Protein AF-A0A0N4YCS3-F1 (afdb_monomer_lite)

Organism: Nippostrongylus brasiliensis (NCBI:txid27835)

Structure (mmCIF, N/CA/C/O backbone):
data_AF-A0A0N4YCS3-F1
#
_entry.id   AF-A0A0N4YCS3-F1
#
loop_
_atom_site.group_PDB
_atom_site.id
_atom_site.type_symbol
_atom_site.label_atom_id
_atom_site.label_alt_id
_atom_site.label_comp_id
_atom_site.label_asym_id
_atom_site.label_entity_id
_atom_site.label_seq_id
_atom_site.pdbx_PDB_ins_code
_atom_site.Cartn_x
_atom_site.Cartn_y
_atom_site.Cartn_z
_atom_site.occupancy
_atom_site.B_iso_or_equiv
_atom_site.auth_seq_id
_atom_site.auth_comp_id
_atom_site.auth_asym_id
_atom_site.auth_atom_id
_atom_site.pdbx_PDB_model_num
ATOM 1 N N . MET A 1 1 ? -6.363 -9.078 -50.510 1.00 31.67 1 MET A N 1
ATOM 2 C CA . MET A 1 1 ? -4.934 -8.910 -50.186 1.00 31.67 1 MET A CA 1
ATOM 3 C C . MET A 1 1 ? -4.833 -8.926 -48.679 1.00 31.67 1 MET A C 1
ATOM 5 O O . MET A 1 1 ? -5.408 -8.053 -48.049 1.00 31.67 1 MET A O 1
ATOM 9 N N . ALA A 1 2 ? -4.266 -9.994 -48.127 1.00 27.34 2 ALA A N 1
ATOM 10 C CA . ALA A 1 2 ? -4.075 -10.151 -46.695 1.00 27.34 2 ALA A CA 1
ATOM 11 C C . ALA A 1 2 ? -2.829 -9.356 -46.292 1.00 27.34 2 ALA A C 1
ATOM 13 O O . ALA A 1 2 ? -1.739 -9.647 -46.781 1.00 27.34 2 ALA A O 1
ATOM 14 N N . GLU A 1 3 ? -2.998 -8.336 -45.455 1.00 30.23 3 GLU A N 1
ATOM 15 C CA . GLU A 1 3 ? -1.883 -7.697 -44.761 1.00 30.23 3 GLU A CA 1
ATOM 16 C C . GLU A 1 3 ? -1.387 -8.679 -43.701 1.00 30.23 3 GLU A C 1
ATOM 18 O O . GLU A 1 3 ? -2.067 -8.965 -42.716 1.00 30.23 3 GLU A O 1
ATOM 23 N N . SER A 1 4 ? -0.214 -9.259 -43.946 1.00 29.08 4 SER A N 1
ATOM 24 C CA . SER A 1 4 ? 0.509 -10.030 -42.947 1.00 29.08 4 SER A CA 1
ATOM 25 C C . SER A 1 4 ? 0.958 -9.069 -41.849 1.00 29.08 4 SER A C 1
ATOM 27 O O . SER A 1 4 ? 1.981 -8.394 -41.983 1.00 29.08 4 SER A O 1
ATOM 29 N N . ILE A 1 5 ? 0.187 -8.988 -40.769 1.00 30.52 5 ILE A N 1
ATOM 30 C CA . ILE A 1 5 ? 0.658 -8.417 -39.512 1.00 30.52 5 ILE A CA 1
ATOM 31 C C . ILE A 1 5 ? 1.732 -9.387 -39.025 1.00 30.52 5 ILE A C 1
ATOM 33 O O . ILE A 1 5 ? 1.426 -10.466 -38.523 1.00 30.52 5 ILE A O 1
ATOM 37 N N . ALA A 1 6 ? 2.996 -9.052 -39.273 1.00 29.12 6 ALA A N 1
ATOM 38 C CA . ALA A 1 6 ? 4.098 -9.723 -38.615 1.00 29.12 6 ALA A CA 1
ATOM 39 C C . ALA A 1 6 ? 3.891 -9.506 -37.113 1.00 29.12 6 ALA A C 1
ATOM 41 O O . ALA A 1 6 ? 4.021 -8.385 -36.620 1.00 29.12 6 ALA A O 1
ATOM 42 N N . GLU A 1 7 ? 3.511 -10.562 -36.398 1.00 31.08 7 GLU A N 1
ATOM 43 C CA . GLU A 1 7 ? 3.620 -10.600 -34.948 1.00 31.08 7 GLU A CA 1
ATOM 44 C C . GLU A 1 7 ? 5.103 -10.424 -34.622 1.00 31.08 7 GLU A C 1
ATOM 46 O O . GLU A 1 7 ? 5.901 -11.359 -34.686 1.00 31.08 7 GLU A O 1
ATOM 51 N N . VAL A 1 8 ? 5.505 -9.185 -34.339 1.00 34.31 8 VAL A N 1
ATOM 52 C CA . VAL A 1 8 ? 6.816 -8.908 -33.769 1.00 34.31 8 VAL A CA 1
ATOM 53 C C . VAL A 1 8 ? 6.758 -9.443 -32.345 1.00 34.31 8 VAL A C 1
ATOM 55 O O . VAL A 1 8 ? 6.286 -8.776 -31.426 1.00 34.31 8 VAL A O 1
ATOM 58 N N . ILE A 1 9 ? 7.192 -10.689 -32.173 1.00 36.06 9 ILE A N 1
ATOM 59 C CA . ILE A 1 9 ? 7.418 -11.279 -30.859 1.00 36.06 9 ILE A CA 1
ATOM 60 C C . ILE A 1 9 ? 8.618 -10.541 -30.260 1.00 36.06 9 ILE A C 1
ATOM 62 O O . ILE A 1 9 ? 9.774 -10.866 -30.523 1.00 36.06 9 ILE A O 1
ATOM 66 N N . VAL A 1 10 ? 8.340 -9.495 -29.482 1.00 42.16 10 VAL A N 1
ATOM 67 C CA . VAL A 1 10 ? 9.360 -8.787 -28.709 1.00 42.16 10 VAL A CA 1
ATOM 68 C C . VAL A 1 10 ? 9.708 -9.659 -27.508 1.00 42.16 10 VAL A C 1
ATOM 70 O O . VAL A 1 10 ? 8.983 -9.700 -26.514 1.00 42.16 10 VAL A O 1
ATOM 73 N N . VAL A 1 11 ? 10.812 -10.398 -27.615 1.00 44.59 11 VAL A N 1
ATOM 74 C CA . VAL A 1 11 ? 11.356 -11.173 -26.498 1.00 44.59 11 VAL A CA 1
ATOM 75 C C . VAL A 1 11 ? 12.200 -10.241 -25.637 1.00 44.59 11 VAL A C 1
ATOM 77 O O . VAL A 1 11 ? 13.281 -9.810 -26.035 1.00 44.59 11 VAL A O 1
ATOM 80 N N . TYR A 1 12 ? 11.697 -9.928 -24.448 1.00 51.91 12 TYR A N 1
ATOM 81 C CA . TYR A 1 12 ? 12.456 -9.224 -23.423 1.00 51.91 12 TYR A CA 1
ATOM 82 C C . TYR A 1 12 ? 13.373 -10.217 -22.704 1.00 51.91 12 TYR A C 1
ATOM 84 O O . TYR A 1 12 ? 12.899 -11.216 -22.161 1.00 51.91 12 TYR A O 1
ATOM 92 N N . GLY A 1 13 ? 14.681 -9.959 -22.711 1.00 51.53 13 GLY A N 1
ATOM 93 C CA . GLY A 1 13 ? 15.688 -10.826 -22.095 1.00 51.53 13 GLY A CA 1
ATOM 94 C C . GLY A 1 13 ? 16.475 -10.123 -20.990 1.00 51.53 13 GLY A C 1
ATOM 95 O O . GLY A 1 13 ? 16.689 -8.911 -21.038 1.00 51.53 13 GLY A O 1
ATOM 96 N N . LEU A 1 14 ? 16.938 -10.898 -20.004 1.00 53.84 14 LEU A N 1
ATOM 97 C CA . LEU A 1 14 ? 18.039 -10.483 -19.130 1.00 53.84 14 LEU A CA 1
ATOM 98 C C . LEU A 1 14 ? 19.311 -10.338 -19.974 1.00 53.84 14 LEU A C 1
ATOM 100 O O . LEU A 1 14 ? 19.445 -11.018 -20.991 1.00 53.84 14 LEU A O 1
ATOM 104 N N . LYS A 1 15 ? 20.239 -9.469 -19.557 1.00 56.91 15 LYS A N 1
ATOM 105 C CA . LYS A 1 15 ? 21.525 -9.268 -20.240 1.00 56.91 15 LYS A CA 1
ATOM 106 C C . LYS A 1 15 ? 22.179 -10.624 -20.545 1.00 56.91 15 LYS A C 1
ATOM 108 O O . LYS A 1 15 ? 22.571 -11.342 -19.628 1.00 56.91 15 LYS A O 1
ATOM 113 N N . VAL A 1 16 ? 22.296 -10.951 -21.830 1.00 60.44 16 VAL A N 1
ATOM 114 C CA . VAL A 1 16 ? 23.014 -12.137 -22.305 1.00 60.44 16 VAL A CA 1
ATOM 115 C C . VAL A 1 16 ? 24.421 -11.696 -22.683 1.00 60.44 16 VAL A C 1
ATOM 117 O O . VAL A 1 16 ? 24.602 -10.910 -23.618 1.00 60.44 16 VAL A O 1
ATOM 120 N N . ASP A 1 17 ? 25.423 -12.166 -21.944 1.00 63.19 17 ASP A N 1
ATOM 121 C CA . ASP A 1 17 ? 26.818 -11.877 -22.271 1.00 63.19 17 ASP A CA 1
ATOM 122 C C . ASP A 1 17 ? 27.158 -12.441 -23.663 1.00 63.19 17 ASP A C 1
ATOM 124 O O . ASP A 1 17 ? 26.893 -13.603 -23.967 1.00 63.19 17 ASP A O 1
ATOM 128 N N . GLY A 1 18 ? 27.714 -11.587 -24.529 1.00 72.88 18 GLY A N 1
ATOM 129 C CA . GLY A 1 18 ? 28.030 -11.917 -25.924 1.00 72.88 18 GLY A CA 1
ATOM 130 C C . GLY A 1 18 ? 26.940 -11.583 -26.954 1.00 72.88 18 GLY A C 1
ATOM 131 O O . GLY A 1 18 ? 27.187 -11.749 -28.146 1.00 72.88 18 GLY A O 1
ATOM 132 N N . ALA A 1 19 ? 25.774 -11.076 -26.539 1.00 78.06 19 ALA A N 1
ATOM 133 C CA . ALA A 1 19 ? 24.713 -10.627 -27.445 1.00 78.06 19 ALA A CA 1
ATOM 134 C C . ALA A 1 19 ? 24.694 -9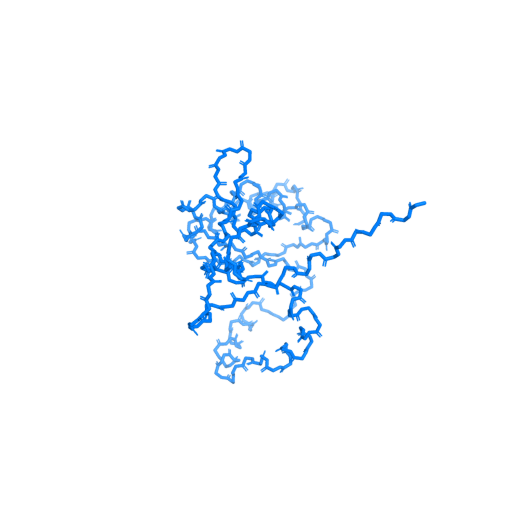.097 -27.627 1.00 78.06 19 ALA A C 1
ATOM 136 O O . ALA A 1 19 ? 24.986 -8.350 -26.693 1.00 78.06 19 ALA A O 1
ATOM 137 N N . ASN A 1 20 ? 24.298 -8.618 -28.815 1.00 84.56 20 ASN A N 1
ATOM 138 C CA . ASN A 1 20 ? 24.066 -7.189 -29.052 1.00 84.56 20 ASN A CA 1
ATOM 139 C C . ASN A 1 20 ? 22.654 -6.798 -28.589 1.00 84.56 20 ASN A C 1
ATOM 141 O O . ASN A 1 20 ? 21.665 -7.271 -29.154 1.00 84.56 20 ASN A O 1
ATOM 145 N N . TRP A 1 21 ? 22.550 -5.924 -27.592 1.00 84.50 21 TRP A N 1
ATOM 146 C CA . TRP A 1 21 ? 21.281 -5.489 -27.010 1.00 84.50 21 TRP A CA 1
ATOM 147 C C . TRP A 1 21 ? 21.208 -3.964 -26.892 1.00 84.50 21 TRP A C 1
ATOM 149 O O . TRP A 1 21 ? 22.227 -3.276 -26.889 1.00 84.50 21 TRP A O 1
ATOM 159 N N . THR A 1 22 ? 19.990 -3.430 -26.799 1.00 86.94 22 THR A N 1
ATOM 160 C CA . THR A 1 22 ? 19.745 -2.010 -26.506 1.00 86.94 22 THR A CA 1
ATOM 161 C C . THR A 1 22 ? 18.734 -1.856 -25.379 1.00 86.94 22 THR A C 1
ATOM 163 O O . THR A 1 22 ? 17.853 -2.700 -25.218 1.00 86.94 22 THR A O 1
ATOM 166 N N . LEU A 1 23 ? 18.873 -0.795 -24.588 1.00 84.69 23 LEU A N 1
ATOM 167 C CA . LEU A 1 23 ? 17.991 -0.513 -23.462 1.00 84.69 23 LEU A CA 1
ATOM 168 C C . LEU A 1 23 ? 16.672 0.102 -23.950 1.00 84.69 23 LEU A C 1
ATOM 170 O O . LEU A 1 23 ? 16.673 1.093 -24.684 1.00 84.69 23 LEU A O 1
ATOM 174 N N . VAL A 1 24 ? 15.552 -0.437 -23.479 1.00 84.00 24 VAL A N 1
ATOM 175 C CA . VAL A 1 24 ? 14.228 0.177 -23.588 1.00 84.00 24 VAL A CA 1
ATOM 176 C C . VAL A 1 24 ? 13.946 0.905 -22.273 1.00 84.00 24 VAL A C 1
ATOM 178 O O . VAL A 1 24 ? 13.770 0.244 -21.244 1.00 84.00 24 VAL A O 1
ATOM 181 N N . PRO A 1 25 ? 13.921 2.250 -22.269 1.00 83.44 25 PRO A N 1
ATOM 182 C CA . PRO A 1 25 ? 13.663 3.016 -21.063 1.00 83.44 25 PRO A CA 1
ATOM 183 C C . PRO A 1 25 ? 12.181 2.953 -20.674 1.00 83.44 25 PRO A C 1
ATOM 185 O O . PRO A 1 25 ? 11.301 2.615 -21.474 1.00 83.44 25 PRO A O 1
ATOM 188 N N . LEU A 1 26 ? 11.901 3.341 -19.431 1.00 81.44 26 LEU A N 1
ATOM 189 C CA . LEU A 1 26 ? 10.539 3.589 -18.966 1.00 81.44 26 LEU A CA 1
ATOM 190 C C . LEU A 1 26 ? 9.893 4.723 -19.778 1.00 81.44 26 LEU A C 1
ATOM 192 O O . LEU A 1 26 ? 10.505 5.769 -20.007 1.00 81.44 26 LEU A O 1
ATOM 196 N N . ALA A 1 27 ? 8.637 4.526 -20.174 1.00 83.25 27 ALA A N 1
ATOM 197 C CA . ALA A 1 27 ? 7.841 5.515 -20.884 1.00 83.25 27 ALA A CA 1
ATOM 198 C C . ALA A 1 27 ? 7.666 6.785 -20.050 1.00 83.25 27 ALA A C 1
ATOM 200 O O . ALA A 1 27 ? 7.580 6.732 -18.820 1.00 83.25 27 ALA A O 1
ATOM 201 N N . MET A 1 28 ? 7.539 7.921 -20.734 1.00 85.38 28 MET A N 1
ATOM 202 C CA . MET A 1 28 ? 7.209 9.199 -20.111 1.00 85.38 28 MET A CA 1
ATOM 203 C C . MET A 1 28 ? 5.691 9.375 -19.996 1.00 85.38 28 MET A C 1
ATOM 205 O O . MET A 1 28 ? 4.942 9.090 -20.930 1.00 85.38 28 MET A O 1
ATOM 209 N N . ASN A 1 29 ? 5.223 9.885 -18.859 1.00 81.56 29 ASN A N 1
ATOM 210 C CA . ASN A 1 29 ? 3.848 10.346 -18.703 1.00 81.56 29 ASN A CA 1
ATOM 211 C C . ASN A 1 29 ? 3.636 11.699 -19.419 1.00 81.56 29 ASN A C 1
ATOM 213 O O . ASN A 1 29 ? 4.574 12.320 -19.922 1.00 81.56 29 ASN A O 1
ATOM 217 N N . LYS A 1 30 ? 2.395 12.206 -19.420 1.00 84.00 30 LYS A N 1
ATOM 218 C CA . LYS A 1 30 ? 2.039 13.504 -20.035 1.00 84.00 30 LYS A CA 1
ATOM 219 C C . LYS A 1 30 ? 2.787 14.713 -19.446 1.00 84.00 30 LYS A C 1
ATOM 221 O O . LYS A 1 30 ? 2.747 15.787 -20.031 1.00 84.00 30 LYS A O 1
ATOM 226 N N . LEU A 1 31 ? 3.438 14.546 -18.295 1.00 83.56 31 LEU A N 1
ATOM 227 C CA . LEU A 1 31 ? 4.215 15.568 -17.595 1.00 83.56 31 LEU A CA 1
ATOM 228 C C . LEU A 1 31 ? 5.728 15.427 -17.849 1.00 83.56 31 LEU A C 1
ATOM 230 O O . LEU A 1 31 ? 6.515 16.114 -17.203 1.00 83.56 31 LEU A O 1
ATOM 234 N N . GLY A 1 32 ? 6.145 14.529 -18.750 1.00 85.00 32 GLY A N 1
ATOM 235 C CA . GLY A 1 32 ? 7.555 14.293 -19.073 1.00 85.00 32 GLY A CA 1
ATOM 236 C C . GLY A 1 32 ? 8.325 13.516 -18.001 1.00 85.00 32 GLY A C 1
ATOM 237 O O . GLY A 1 32 ? 9.546 13.617 -17.937 1.00 85.00 32 GLY A O 1
ATOM 238 N N . GLN A 1 33 ? 7.635 12.772 -17.133 1.00 81.06 33 GLN A N 1
ATOM 239 C CA . GLN A 1 33 ? 8.251 11.990 -16.055 1.00 81.06 33 GLN A CA 1
ATOM 240 C C . GLN A 1 33 ? 8.218 10.500 -16.381 1.00 81.06 33 GLN A C 1
ATOM 242 O O . GLN A 1 33 ? 7.214 10.011 -16.902 1.00 81.06 33 GLN A O 1
ATOM 247 N N . ARG A 1 34 ? 9.271 9.763 -16.009 1.00 77.88 34 ARG A N 1
ATOM 248 C CA . ARG A 1 34 ? 9.316 8.304 -16.174 1.00 77.88 34 ARG A CA 1
ATOM 249 C C . ARG A 1 34 ? 8.204 7.635 -15.360 1.00 77.88 34 ARG A C 1
ATOM 251 O O . ARG A 1 34 ? 8.046 7.894 -14.166 1.00 77.88 34 ARG A O 1
ATOM 258 N N . THR A 1 35 ? 7.440 6.770 -16.014 1.00 74.06 35 THR A N 1
ATOM 259 C CA . THR A 1 35 ? 6.446 5.901 -15.370 1.00 74.06 35 THR A CA 1
ATOM 260 C C . THR A 1 35 ? 7.148 4.737 -14.667 1.00 74.06 35 THR A C 1
ATOM 262 O O . THR A 1 35 ? 8.275 4.416 -15.014 1.00 74.06 35 THR A O 1
ATOM 265 N N . CYS A 1 36 ? 6.513 4.092 -13.690 1.00 66.19 36 CYS A N 1
ATOM 266 C CA . CYS A 1 36 ? 7.128 3.006 -12.903 1.00 66.19 36 CYS A 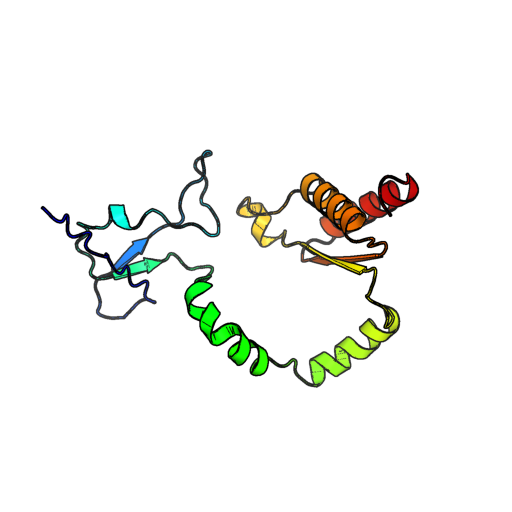CA 1
ATOM 267 C C . CYS A 1 36 ? 6.909 1.606 -13.486 1.00 66.19 36 CYS A C 1
ATOM 269 O O . CYS A 1 36 ? 7.396 0.628 -12.928 1.00 66.19 36 CYS A O 1
ATOM 271 N N . TRP A 1 37 ? 6.107 1.487 -14.544 1.00 66.44 37 TRP A N 1
ATOM 272 C CA . TRP A 1 37 ? 5.584 0.190 -14.989 1.00 66.44 37 TRP A CA 1
ATOM 273 C C . TRP A 1 37 ? 5.238 0.137 -16.481 1.00 66.44 37 TRP A C 1
ATOM 275 O O . TRP A 1 37 ? 4.755 -0.890 -16.954 1.00 66.44 37 TRP A O 1
ATOM 285 N N . MET A 1 38 ? 5.450 1.220 -17.237 1.00 73.19 38 MET A N 1
ATOM 286 C CA . MET A 1 38 ? 5.287 1.217 -18.691 1.00 73.19 38 MET A CA 1
ATOM 287 C C . MET A 1 38 ? 6.630 1.525 -19.332 1.00 73.19 38 MET A C 1
ATOM 289 O O . MET A 1 38 ? 7.325 2.450 -18.923 1.00 73.19 38 MET A O 1
ATOM 293 N N . TYR A 1 39 ? 6.985 0.748 -20.343 1.00 78.19 39 TYR A N 1
ATOM 294 C CA . TYR A 1 39 ? 8.179 0.959 -21.150 1.00 78.19 39 TYR A CA 1
ATOM 295 C C . TYR A 1 39 ? 7.803 1.715 -22.415 1.00 78.19 39 TYR A C 1
ATOM 297 O O . TYR A 1 39 ? 6.632 1.736 -22.805 1.00 78.19 39 TYR A O 1
ATOM 305 N N . GLU A 1 40 ? 8.780 2.372 -23.036 1.00 84.06 40 GLU A N 1
ATOM 306 C CA . GLU A 1 40 ? 8.562 2.934 -24.363 1.00 84.06 40 GLU A CA 1
ATOM 307 C C . GLU A 1 40 ? 8.081 1.866 -25.353 1.00 84.06 40 GLU A C 1
ATOM 309 O O . GLU A 1 40 ? 8.434 0.691 -25.247 1.00 84.06 40 GLU A O 1
ATOM 314 N N . ASP A 1 41 ? 7.261 2.297 -26.317 1.00 81.81 41 ASP A N 1
ATOM 315 C CA . ASP A 1 41 ? 6.721 1.418 -27.350 1.00 81.81 41 ASP A CA 1
ATOM 316 C C . ASP A 1 41 ? 7.871 0.737 -28.121 1.00 81.81 41 ASP A C 1
ATOM 318 O O . ASP A 1 41 ? 8.670 1.433 -28.767 1.00 81.81 41 ASP A O 1
ATOM 322 N N . PRO A 1 42 ? 7.973 -0.606 -28.076 1.00 76.12 42 PRO A N 1
ATOM 323 C CA . PRO A 1 42 ? 9.054 -1.335 -28.723 1.00 76.12 42 PRO A CA 1
ATOM 324 C C . PRO A 1 42 ? 9.038 -1.196 -30.251 1.00 76.12 42 PRO A C 1
ATOM 326 O O . PRO A 1 42 ? 10.073 -1.415 -30.877 1.00 76.12 42 PRO A O 1
ATOM 329 N N . ILE A 1 43 ? 7.924 -0.770 -30.866 1.00 80.06 43 ILE A N 1
ATOM 330 C CA . ILE A 1 43 ? 7.843 -0.508 -32.314 1.00 80.06 43 ILE A CA 1
ATOM 331 C C . ILE A 1 43 ? 8.892 0.523 -32.752 1.00 80.06 43 ILE A C 1
ATOM 333 O O . ILE A 1 43 ? 9.432 0.421 -33.854 1.00 80.06 43 ILE A O 1
ATOM 337 N N . LYS A 1 44 ? 9.272 1.465 -31.877 1.00 84.25 44 LYS A N 1
ATOM 338 C CA . LYS A 1 44 ? 10.345 2.437 -32.157 1.00 84.25 44 LYS A CA 1
ATOM 339 C C . LYS A 1 44 ? 11.695 1.786 -32.471 1.00 84.25 44 LYS A C 1
ATOM 341 O O . LYS A 1 44 ? 12.552 2.421 -33.079 1.00 84.25 44 LYS A O 1
ATOM 346 N N . TYR A 1 45 ? 11.883 0.532 -32.068 1.00 82.88 45 TYR A N 1
ATOM 347 C CA . TYR A 1 45 ? 13.128 -0.210 -32.218 1.00 82.88 45 TYR A CA 1
ATOM 348 C C . TYR A 1 45 ? 13.095 -1.223 -33.368 1.00 82.88 45 TYR A C 1
ATOM 350 O O . TYR A 1 45 ? 14.055 -1.968 -33.537 1.00 82.88 45 TYR A O 1
ATOM 358 N N . ILE A 1 46 ? 12.046 -1.240 -34.200 1.00 83.31 46 ILE A N 1
ATOM 359 C CA . ILE A 1 46 ? 11.892 -2.221 -35.291 1.00 83.31 46 ILE A CA 1
ATOM 360 C C . ILE A 1 46 ? 13.034 -2.189 -36.325 1.00 83.31 46 ILE A C 1
ATOM 362 O O . ILE A 1 46 ? 13.320 -3.189 -36.976 1.00 83.31 46 ILE A O 1
ATOM 366 N N . HIS A 1 47 ? 13.718 -1.050 -36.458 1.00 86.94 47 HIS A N 1
ATOM 367 C CA . HIS A 1 47 ? 14.885 -0.877 -37.330 1.00 86.94 47 HIS A CA 1
ATOM 368 C C . HIS A 1 47 ? 16.196 -0.705 -36.547 1.00 86.94 47 HIS A C 1
ATOM 370 O O . HIS A 1 47 ? 17.210 -0.296 -37.111 1.00 86.94 47 HIS A O 1
ATOM 376 N N . HIS A 1 48 ? 16.187 -0.980 -35.240 1.00 85.69 48 HIS A N 1
ATOM 377 C CA . HIS A 1 48 ? 17.374 -0.862 -34.405 1.00 85.69 48 HIS A CA 1
ATOM 378 C C . HIS A 1 48 ? 18.328 -2.040 -34.679 1.00 85.69 48 HIS A C 1
ATOM 380 O O . HIS A 1 48 ? 17.882 -3.183 -34.730 1.00 85.69 48 HIS A O 1
ATOM 386 N N . PRO A 1 49 ? 19.652 -1.821 -34.786 1.00 87.94 49 PRO A N 1
ATOM 387 C CA . PRO A 1 49 ? 20.625 -2.883 -35.083 1.00 87.94 49 PRO A CA 1
ATOM 388 C C . PRO A 1 49 ? 20.854 -3.886 -33.936 1.00 87.94 49 PRO A C 1
ATOM 390 O O . PRO A 1 49 ? 21.722 -4.754 -34.037 1.00 87.94 49 PRO A O 1
ATOM 393 N N . ALA A 1 50 ? 20.133 -3.748 -32.822 1.00 85.19 50 ALA A N 1
ATOM 394 C CA . ALA A 1 50 ? 20.293 -4.620 -31.666 1.00 85.19 50 ALA A CA 1
ATOM 395 C C . ALA A 1 50 ? 19.458 -5.880 -31.873 1.00 85.19 50 ALA A C 1
ATOM 397 O O . ALA A 1 50 ? 18.337 -5.810 -32.365 1.00 85.19 50 ALA A O 1
ATOM 398 N N . GLN A 1 51 ? 19.999 -7.025 -31.473 1.00 80.25 51 GLN A N 1
ATOM 399 C CA . GLN A 1 51 ? 19.297 -8.302 -31.575 1.00 80.25 51 GLN A CA 1
ATOM 400 C C . GLN A 1 51 ? 18.245 -8.454 -30.474 1.00 80.25 51 GLN A C 1
ATOM 402 O O . GLN A 1 51 ? 17.251 -9.146 -30.671 1.00 80.25 51 GLN A O 1
ATOM 407 N N . TYR A 1 52 ? 18.458 -7.798 -29.330 1.00 76.81 52 TYR A N 1
ATOM 408 C CA . TYR A 1 52 ? 17.583 -7.895 -28.167 1.00 76.81 52 TYR A CA 1
ATOM 409 C C . TYR A 1 52 ? 17.251 -6.519 -27.593 1.00 76.81 52 TYR A C 1
ATOM 411 O O . TYR A 1 52 ? 18.090 -5.614 -27.556 1.00 76.81 52 TYR A O 1
ATOM 419 N N . LEU A 1 53 ? 16.021 -6.393 -27.101 1.00 79.69 53 LEU A N 1
ATOM 420 C CA . LEU A 1 53 ? 15.577 -5.264 -26.299 1.00 79.69 53 LEU A CA 1
ATOM 421 C C . LEU A 1 53 ? 15.712 -5.634 -24.821 1.00 79.69 53 LEU A C 1
ATOM 423 O O . LEU A 1 53 ? 15.012 -6.516 -24.321 1.00 79.69 53 LEU A O 1
ATOM 427 N N . GLN A 1 54 ? 16.626 -4.966 -24.127 1.00 77.06 54 GLN A N 1
ATOM 428 C CA . GLN A 1 54 ? 16.786 -5.095 -22.688 1.00 77.06 54 GLN A CA 1
ATOM 429 C C . GLN A 1 54 ? 15.881 -4.081 -21.997 1.00 77.06 54 GLN A C 1
ATOM 431 O O . GLN A 1 54 ? 15.936 -2.889 -22.280 1.00 77.06 54 GLN A O 1
ATOM 436 N N . MET A 1 55 ? 15.060 -4.542 -21.064 1.00 74.00 55 MET A N 1
ATOM 437 C CA . MET A 1 55 ? 14.270 -3.643 -20.231 1.00 74.00 55 MET A CA 1
ATOM 438 C C . MET A 1 55 ? 15.174 -3.008 -19.168 1.00 74.00 55 MET A C 1
ATOM 440 O O . MET A 1 55 ? 16.016 -3.691 -18.582 1.00 74.00 55 MET A O 1
ATOM 444 N N . ASP A 1 56 ? 14.985 -1.715 -18.908 1.00 70.12 56 ASP A N 1
ATOM 445 C CA . ASP A 1 56 ? 15.586 -1.015 -17.766 1.00 70.12 56 ASP A CA 1
ATOM 446 C C . ASP A 1 56 ? 14.932 -1.490 -16.456 1.00 70.12 56 ASP A C 1
ATOM 448 O O . ASP A 1 56 ? 14.028 -0.855 -15.911 1.00 70.12 56 ASP A O 1
ATOM 452 N N . THR A 1 57 ? 15.288 -2.704 -16.022 1.00 56.91 57 THR A N 1
ATOM 453 C CA . THR A 1 57 ? 14.646 -3.392 -14.897 1.00 56.91 57 THR A CA 1
ATOM 454 C C . THR A 1 57 ? 15.425 -3.198 -13.608 1.00 56.91 57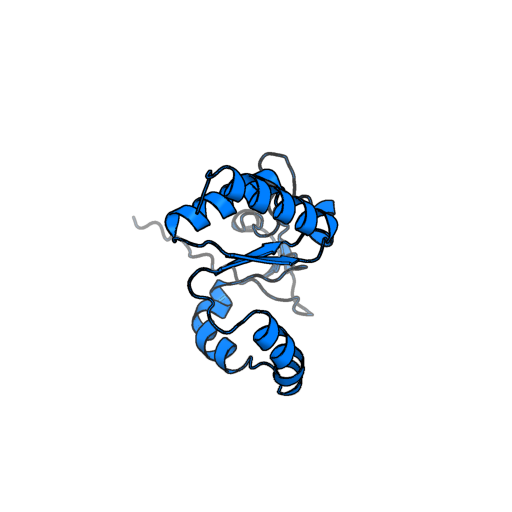 THR A C 1
ATOM 456 O O . THR A 1 57 ? 16.074 -4.127 -13.129 1.00 56.91 57 THR A O 1
ATOM 459 N N . ASP A 1 58 ? 15.259 -2.041 -12.979 1.00 51.62 58 ASP A N 1
ATOM 460 C CA . ASP A 1 58 ? 15.424 -1.965 -11.521 1.00 51.62 58 ASP A CA 1
ATOM 461 C C . ASP A 1 58 ? 14.248 -2.664 -10.805 1.00 51.62 58 ASP A C 1
ATOM 463 O O . ASP A 1 58 ? 14.347 -3.066 -9.648 1.00 51.62 58 ASP A O 1
ATOM 467 N N . CYS A 1 59 ? 13.121 -2.858 -11.506 1.00 49.97 59 CYS A N 1
ATOM 468 C CA . CYS A 1 59 ? 11.924 -3.547 -11.026 1.00 49.97 59 CYS A CA 1
ATOM 469 C C . CYS A 1 59 ? 11.343 -4.441 -12.138 1.00 49.97 59 CYS A C 1
ATOM 471 O O . CYS A 1 59 ? 10.573 -3.992 -12.987 1.00 49.97 59 CYS A O 1
ATOM 473 N N . GLY A 1 60 ? 11.711 -5.724 -12.162 1.00 51.47 60 GLY A N 1
ATOM 474 C CA . GLY A 1 60 ? 11.108 -6.697 -13.076 1.00 51.47 60 GLY A CA 1
ATOM 475 C C . GLY A 1 60 ? 9.653 -6.989 -12.693 1.00 51.47 60 GLY A C 1
ATOM 476 O O . GLY A 1 60 ? 9.398 -7.599 -11.660 1.00 51.47 60 GLY A O 1
ATOM 477 N N . GLN A 1 61 ? 8.694 -6.575 -13.524 1.00 52.97 61 GLN A N 1
ATOM 478 C CA . GLN A 1 61 ? 7.264 -6.867 -13.339 1.00 52.97 61 GLN A CA 1
ATOM 479 C C . GLN A 1 61 ? 6.637 -7.422 -14.624 1.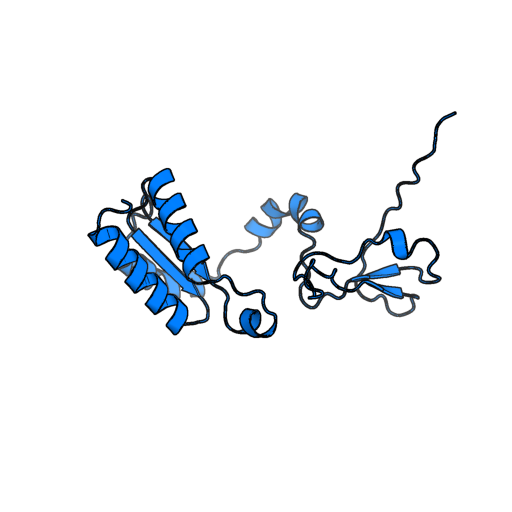00 52.97 61 GLN A C 1
ATOM 481 O O . GLN A 1 61 ? 5.621 -6.924 -15.107 1.00 52.97 61 GLN A O 1
ATOM 486 N N . ASN A 1 62 ? 7.219 -8.474 -15.207 1.00 59.12 62 ASN A N 1
ATOM 487 C CA . ASN A 1 62 ? 6.540 -9.196 -16.284 1.00 59.12 62 ASN A CA 1
ATOM 488 C C . ASN A 1 62 ? 5.501 -10.156 -15.690 1.00 59.12 62 ASN A C 1
ATOM 490 O O . ASN A 1 62 ? 5.707 -11.364 -15.615 1.00 59.12 62 ASN A O 1
ATOM 494 N N . ARG A 1 63 ? 4.379 -9.595 -15.224 1.00 55.41 63 ARG A N 1
ATOM 495 C CA . ARG A 1 63 ? 3.291 -10.360 -14.602 1.00 55.41 63 ARG A CA 1
ATOM 496 C C . ARG A 1 63 ? 2.814 -11.506 -15.501 1.00 55.41 63 ARG A C 1
ATOM 498 O O . ARG A 1 63 ? 2.569 -12.586 -14.983 1.00 55.41 63 ARG A O 1
ATOM 505 N N . ARG A 1 64 ? 2.749 -11.299 -16.823 1.00 60.50 64 ARG A N 1
ATOM 506 C CA . ARG A 1 64 ? 2.295 -12.316 -17.789 1.00 60.50 64 ARG A CA 1
ATOM 507 C C . ARG A 1 64 ? 3.187 -13.552 -17.823 1.00 60.50 64 ARG A C 1
ATOM 509 O O . ARG A 1 64 ? 2.678 -14.649 -17.986 1.00 60.50 64 ARG A O 1
ATOM 516 N N . PHE A 1 65 ? 4.494 -13.381 -17.625 1.00 60.25 65 PHE A N 1
ATOM 517 C CA . PHE A 1 65 ? 5.426 -14.507 -17.549 1.00 60.25 65 PHE A CA 1
ATOM 518 C C . PHE A 1 65 ? 5.139 -15.407 -16.344 1.00 60.25 65 PHE A C 1
ATOM 520 O O . PHE A 1 65 ? 5.294 -16.619 -16.420 1.00 60.25 65 PHE A O 1
ATOM 527 N N . PHE A 1 66 ? 4.699 -14.814 -15.234 1.00 61.16 66 PHE A N 1
ATOM 528 C CA . PHE A 1 66 ? 4.382 -15.559 -14.023 1.00 61.16 66 PHE A CA 1
ATOM 529 C C . PHE A 1 66 ? 2.921 -15.984 -13.951 1.00 61.16 66 PHE A C 1
ATOM 531 O O . PHE A 1 66 ? 2.639 -16.894 -13.192 1.00 61.16 66 PHE A O 1
ATOM 538 N N . GLU A 1 67 ? 2.004 -15.367 -14.704 1.00 68.81 67 GLU A N 1
ATOM 539 C CA . GLU A 1 67 ? 0.553 -15.580 -14.587 1.00 68.81 67 GLU A CA 1
ATOM 540 C C . GLU A 1 67 ? 0.138 -17.045 -14.686 1.00 68.81 67 GLU A C 1
ATOM 542 O O . GLU A 1 67 ? -0.657 -17.494 -13.862 1.00 68.81 67 GLU A O 1
ATOM 547 N N . GLU A 1 68 ? 0.714 -17.782 -15.634 1.00 71.25 68 GLU A N 1
ATOM 548 C CA . GLU A 1 68 ? 0.459 -19.214 -15.815 1.00 71.25 68 GLU A CA 1
ATOM 549 C C . GLU A 1 68 ? 0.997 -20.058 -14.652 1.00 71.25 68 GLU A C 1
ATOM 551 O O . GLU A 1 68 ? 0.374 -21.040 -14.274 1.00 71.25 68 GLU A O 1
ATOM 556 N N . TYR A 1 69 ? 2.098 -19.627 -14.032 1.00 72.56 69 TYR A N 1
ATOM 557 C CA . TYR A 1 69 ? 2.776 -20.331 -12.940 1.00 72.56 69 TYR A CA 1
ATOM 558 C C . TYR A 1 69 ? 2.436 -19.773 -11.550 1.00 72.56 69 TYR A C 1
ATOM 560 O O . TYR A 1 69 ? 2.997 -20.216 -10.546 1.00 72.56 69 TYR A O 1
ATOM 568 N N . LEU A 1 70 ? 1.579 -18.748 -11.448 1.00 73.75 70 LEU A N 1
ATOM 569 C CA . LEU A 1 70 ? 1.257 -18.094 -10.177 1.00 73.75 70 LEU A CA 1
ATOM 570 C C . LEU A 1 70 ? 0.696 -19.084 -9.142 1.00 73.75 70 LEU A C 1
ATOM 572 O O . LEU A 1 70 ? 1.065 -18.942 -7.973 1.00 73.75 70 LEU A O 1
ATOM 576 N N . PRO A 1 71 ? -0.175 -20.054 -9.493 1.00 76.50 71 PRO A N 1
ATOM 577 C CA . PRO A 1 71 ? -0.649 -21.056 -8.541 1.00 76.50 71 PRO A CA 1
ATOM 578 C C . PRO A 1 71 ? 0.485 -21.911 -7.960 1.00 76.50 71 PRO A C 1
ATOM 580 O O . PRO A 1 71 ? 0.580 -22.051 -6.742 1.00 76.50 71 PRO A O 1
ATOM 583 N N . GLU A 1 72 ? 1.372 -22.425 -8.806 1.00 78.81 72 GLU A N 1
ATOM 584 C CA . GLU A 1 72 ? 2.493 -23.289 -8.439 1.00 78.81 72 GLU A CA 1
ATOM 585 C C . GLU A 1 72 ? 3.536 -22.508 -7.636 1.00 78.81 72 GLU A C 1
ATOM 587 O O . GLU A 1 72 ? 3.944 -22.936 -6.558 1.00 78.81 72 GLU A O 1
ATOM 592 N N . ILE A 1 73 ? 3.905 -21.307 -8.094 1.00 77.56 73 ILE A N 1
ATOM 593 C CA . ILE A 1 73 ? 4.820 -20.406 -7.380 1.00 77.56 73 ILE A CA 1
ATOM 594 C C . ILE A 1 73 ? 4.267 -20.068 -5.995 1.00 77.56 73 ILE A C 1
ATOM 596 O O . ILE A 1 73 ? 5.012 -20.099 -5.017 1.00 77.56 73 ILE A O 1
ATOM 600 N N . ARG A 1 74 ? 2.962 -19.798 -5.870 1.00 73.19 74 ARG A N 1
ATOM 601 C CA . ARG A 1 74 ? 2.337 -19.549 -4.562 1.00 73.19 74 ARG A CA 1
ATOM 602 C C . ARG A 1 74 ? 2.409 -20.759 -3.637 1.00 73.19 74 ARG A C 1
ATOM 604 O O . ARG A 1 74 ? 2.601 -20.567 -2.444 1.00 73.19 74 ARG A O 1
ATOM 611 N N . GLN A 1 75 ? 2.279 -21.977 -4.159 1.00 76.56 75 GLN A N 1
ATOM 612 C CA . GLN A 1 75 ? 2.416 -23.192 -3.350 1.00 76.56 75 GLN A CA 1
ATOM 613 C C . GLN A 1 75 ? 3.861 -23.417 -2.885 1.00 76.56 75 GLN A C 1
ATOM 615 O O . GLN A 1 75 ? 4.080 -23.880 -1.768 1.00 76.56 75 GLN A O 1
ATOM 620 N N . MET A 1 76 ? 4.849 -23.048 -3.705 1.00 81.38 76 MET A N 1
ATOM 621 C CA . MET A 1 76 ? 6.265 -23.138 -3.329 1.00 81.38 76 MET A CA 1
ATOM 622 C C . MET A 1 76 ? 6.668 -22.096 -2.276 1.00 81.38 76 MET A C 1
ATOM 624 O O . MET A 1 76 ? 7.547 -22.350 -1.453 1.00 81.38 76 MET A O 1
ATOM 628 N N . LEU A 1 77 ? 6.038 -20.920 -2.288 1.00 81.38 77 LEU A N 1
ATOM 629 C CA . LEU A 1 77 ? 6.333 -19.821 -1.371 1.00 81.38 77 LEU A CA 1
ATOM 630 C C . LEU A 1 77 ? 5.508 -19.940 -0.085 1.00 81.38 77 LEU A C 1
ATOM 632 O O . LEU A 1 77 ? 4.548 -19.204 0.137 1.00 81.38 77 LEU A O 1
ATOM 636 N N . SER A 1 78 ? 5.912 -20.865 0.782 1.00 81.00 78 SER A N 1
ATOM 637 C CA . SER A 1 78 ? 5.395 -20.947 2.151 1.00 81.00 78 SER A CA 1
ATOM 638 C C . SER A 1 78 ? 6.230 -20.089 3.100 1.00 81.00 78 SER A C 1
ATOM 640 O O . SER A 1 78 ? 7.459 -20.049 3.006 1.00 81.00 78 SER A O 1
ATOM 642 N N . PHE A 1 79 ? 5.570 -19.411 4.042 1.00 85.81 79 PHE A N 1
ATOM 643 C CA . PHE A 1 79 ? 6.281 -18.762 5.139 1.00 85.81 79 PHE A CA 1
ATOM 644 C C . PHE A 1 79 ? 7.024 -19.811 5.975 1.00 85.81 79 PHE A C 1
ATOM 646 O O . PHE A 1 79 ? 6.578 -20.948 6.128 1.00 85.81 79 PHE A O 1
ATOM 653 N N . SER A 1 80 ? 8.196 -19.444 6.495 1.00 89.50 80 SER A N 1
ATOM 654 C CA . SER A 1 80 ? 8.966 -20.359 7.336 1.00 89.50 80 SER A CA 1
ATOM 655 C C . SER A 1 80 ? 8.268 -20.571 8.686 1.00 89.50 80 SER A C 1
ATOM 657 O O . SER A 1 80 ? 7.556 -19.671 9.143 1.00 89.50 80 SER A O 1
ATOM 659 N N . PRO A 1 81 ? 8.512 -21.699 9.385 1.00 93.25 81 PRO A N 1
ATOM 660 C CA . PRO A 1 81 ? 7.984 -21.916 10.735 1.00 93.25 81 PRO A CA 1
ATOM 661 C C . PRO A 1 81 ? 8.284 -20.749 11.679 1.00 93.25 81 PRO A C 1
ATOM 663 O O . PRO A 1 81 ? 7.408 -20.297 12.402 1.00 93.25 81 PRO A O 1
ATOM 666 N N . LYS A 1 82 ? 9.481 -20.160 11.569 1.00 93.69 82 LYS A N 1
ATOM 667 C CA . LYS A 1 82 ? 9.850 -18.972 12.341 1.00 93.69 82 LYS A CA 1
ATOM 668 C C . LYS A 1 82 ? 8.922 -17.780 12.087 1.00 93.69 82 LYS A C 1
ATOM 670 O O . LYS A 1 82 ? 8.545 -17.102 13.033 1.00 93.69 82 LYS A O 1
ATOM 675 N N . VAL A 1 83 ? 8.559 -17.506 10.832 1.00 91.75 83 VAL A N 1
ATOM 676 C CA . VAL A 1 83 ? 7.617 -16.417 10.520 1.00 91.75 83 VAL A CA 1
ATOM 677 C C . VAL A 1 83 ? 6.243 -16.713 11.118 1.00 91.75 83 VAL A C 1
ATOM 679 O O . VAL A 1 83 ? 5.597 -15.797 11.618 1.00 91.75 83 VAL A O 1
ATOM 682 N N . HIS A 1 84 ? 5.811 -17.977 11.116 1.00 89.62 84 HIS A N 1
ATOM 683 C CA . HIS A 1 84 ? 4.575 -18.377 11.787 1.00 89.62 84 HIS A CA 1
ATOM 684 C C . HIS A 1 84 ? 4.641 -18.139 13.300 1.00 89.62 84 HIS A C 1
ATOM 686 O O . HIS A 1 84 ? 3.729 -17.518 13.845 1.00 89.62 84 HIS A O 1
ATOM 692 N N . ASP A 1 85 ? 5.722 -18.563 13.955 1.00 94.81 85 ASP A N 1
ATOM 693 C CA . ASP A 1 85 ? 5.919 -18.397 15.398 1.00 94.81 85 ASP A CA 1
ATOM 694 C C . ASP A 1 85 ? 5.982 -16.915 15.796 1.00 94.81 85 ASP A C 1
ATOM 696 O O . ASP A 1 85 ? 5.338 -16.497 16.759 1.00 94.81 85 ASP A O 1
ATOM 700 N N . ASP A 1 86 ? 6.700 -16.101 15.017 1.00 92.81 86 ASP A N 1
ATOM 701 C CA . ASP A 1 86 ? 6.832 -14.662 15.255 1.00 92.81 86 ASP A CA 1
ATOM 702 C C . ASP A 1 86 ? 5.497 -13.919 15.004 1.00 92.81 86 ASP A C 1
ATOM 704 O O . ASP A 1 86 ? 5.194 -12.931 15.678 1.00 92.81 86 ASP A O 1
ATOM 708 N N . ALA A 1 87 ? 4.671 -14.385 14.056 1.00 88.88 87 ALA A N 1
ATOM 709 C CA . ALA A 1 87 ? 3.387 -13.764 13.715 1.00 88.88 87 ALA A CA 1
ATOM 710 C C . ALA A 1 87 ? 2.226 -14.202 14.623 1.00 88.88 87 ALA A C 1
ATOM 712 O O . ALA A 1 87 ? 1.292 -13.426 14.833 1.00 88.88 87 ALA A O 1
ATOM 713 N N . ALA A 1 88 ? 2.267 -15.416 15.178 1.00 89.69 88 ALA A N 1
ATOM 714 C CA . ALA A 1 88 ? 1.217 -15.968 16.034 1.00 89.69 88 ALA A CA 1
ATOM 715 C C . ALA A 1 88 ? 0.772 -15.042 17.190 1.00 89.69 88 ALA A C 1
ATOM 717 O O . ALA A 1 88 ? -0.441 -14.846 17.350 1.00 89.69 88 ALA A O 1
ATOM 718 N N . PRO A 1 89 ? 1.674 -14.418 17.979 1.00 91.44 89 PRO A N 1
ATOM 719 C CA . PRO A 1 89 ? 1.254 -13.506 19.043 1.00 91.44 89 PRO A CA 1
ATOM 720 C C . PRO A 1 89 ? 0.595 -12.233 18.498 1.00 91.44 89 PRO A C 1
ATOM 722 O O . PRO A 1 89 ? -0.365 -11.741 19.090 1.00 91.44 89 PRO A O 1
ATOM 725 N N . ILE A 1 90 ? 1.057 -11.729 17.348 1.00 88.25 90 ILE A N 1
ATOM 726 C CA . ILE A 1 90 ? 0.489 -10.542 16.696 1.00 88.25 90 ILE A CA 1
ATOM 727 C C . ILE A 1 90 ? -0.933 -10.850 16.226 1.00 88.25 90 ILE A C 1
ATOM 729 O O . ILE A 1 90 ? -1.859 -10.110 16.540 1.00 88.25 90 ILE A O 1
ATOM 733 N N . LEU A 1 91 ? -1.132 -11.974 15.534 1.00 85.69 91 LEU A N 1
ATOM 734 C CA . LEU A 1 91 ? -2.458 -12.402 15.082 1.00 85.69 91 LEU A CA 1
ATOM 735 C C . LEU A 1 91 ? -3.409 -12.631 16.261 1.00 85.69 91 LEU A C 1
ATOM 737 O O . LEU A 1 91 ? -4.569 -12.242 16.199 1.00 85.69 91 LEU A O 1
ATOM 741 N N . THR A 1 92 ? -2.908 -13.178 17.370 1.00 86.75 92 THR A N 1
ATOM 742 C CA . THR A 1 92 ? -3.700 -13.336 18.599 1.00 86.75 92 THR A CA 1
ATOM 743 C C . THR A 1 92 ? -4.165 -11.987 19.149 1.00 86.75 92 THR A C 1
ATOM 745 O O . THR A 1 92 ? -5.319 -11.852 19.551 1.00 86.75 92 THR A O 1
ATOM 748 N N . GLN A 1 93 ? -3.294 -10.974 19.138 1.00 85.00 93 GLN A N 1
ATOM 749 C CA . GLN A 1 93 ? -3.629 -9.622 19.588 1.00 85.00 93 GLN A CA 1
ATOM 750 C C . GLN A 1 93 ? -4.617 -8.913 18.651 1.00 85.00 93 GLN A C 1
ATOM 752 O O . GLN A 1 93 ? -5.488 -8.180 19.117 1.00 85.00 93 GLN A O 1
ATOM 757 N N . LEU A 1 94 ? -4.478 -9.114 17.340 1.00 81.19 94 LEU A N 1
ATOM 758 C CA . LEU A 1 94 ? -5.371 -8.540 16.331 1.00 81.19 94 LEU A CA 1
ATOM 759 C C . LEU A 1 94 ? -6.761 -9.200 16.335 1.00 81.19 94 LEU A C 1
ATOM 761 O O . LEU A 1 94 ? -7.733 -8.579 15.909 1.00 81.19 94 LEU A O 1
ATOM 765 N N . GLY A 1 95 ? -6.860 -10.415 16.878 1.00 76.12 95 GLY A N 1
ATOM 766 C CA . GLY A 1 95 ? -8.064 -11.234 16.879 1.00 76.12 95 GLY A CA 1
ATOM 767 C C . GLY A 1 95 ? -8.111 -12.179 15.678 1.00 76.12 95 GLY A C 1
ATOM 768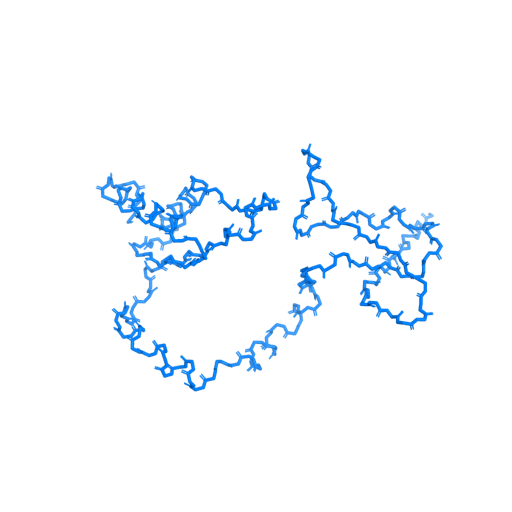 O O . GLY A 1 95 ? -7.271 -12.137 14.786 1.00 76.12 95 GLY A O 1
ATOM 769 N N . SER A 1 96 ? -9.099 -13.072 15.666 1.00 69.44 96 SER A N 1
ATOM 770 C CA . SER A 1 96 ? -9.259 -14.091 14.619 1.00 69.44 96 SER A CA 1
ATOM 771 C C . SER A 1 96 ? -10.348 -13.766 13.593 1.00 69.44 96 SER A C 1
ATOM 773 O O . SER A 1 96 ? -10.489 -14.493 12.609 1.00 69.44 96 SER A O 1
ATOM 775 N N . ASP A 1 97 ? -11.122 -12.696 13.805 1.00 81.94 97 ASP A N 1
ATOM 776 C CA . ASP A 1 97 ? -12.212 -12.306 12.910 1.00 81.94 97 ASP A CA 1
ATOM 777 C C . ASP A 1 97 ? -11.817 -11.119 12.028 1.00 81.94 97 ASP A C 1
ATOM 779 O O . ASP A 1 97 ? -11.848 -9.960 12.446 1.00 81.94 97 ASP A O 1
ATOM 783 N N . PHE A 1 98 ? -11.445 -11.442 10.790 1.00 86.44 98 PHE A N 1
ATOM 784 C CA . PHE A 1 98 ? -11.020 -10.488 9.767 1.00 86.44 98 PHE A CA 1
ATOM 785 C C . PHE A 1 98 ? -12.115 -10.179 8.733 1.00 86.44 98 PHE A C 1
ATOM 787 O O . PHE A 1 98 ? -11.819 -9.616 7.681 1.00 86.44 98 PHE A O 1
ATOM 794 N N . LYS A 1 99 ? -13.374 -10.570 8.978 1.00 87.12 99 LYS A N 1
ATOM 795 C CA . LYS A 1 99 ? -14.453 -10.467 7.977 1.00 87.12 99 LYS A CA 1
ATOM 796 C C . LYS A 1 99 ? -14.816 -9.031 7.591 1.00 87.12 99 LYS A C 1
ATOM 798 O O . LYS A 1 99 ? -15.254 -8.811 6.468 1.00 87.12 99 LYS A O 1
ATOM 803 N N . ASP A 1 100 ? -14.640 -8.080 8.503 1.00 91.06 100 ASP A N 1
ATOM 804 C CA . ASP A 1 100 ? -14.966 -6.657 8.340 1.00 91.06 100 ASP A CA 1
ATOM 805 C C . ASP A 1 100 ? -13.712 -5.761 8.293 1.00 91.06 100 ASP A C 1
ATOM 807 O O . ASP A 1 100 ? -13.785 -4.556 8.545 1.00 91.06 100 ASP A O 1
ATOM 811 N N . VAL A 1 101 ? -12.550 -6.346 7.980 1.00 92.12 101 VAL A N 1
ATOM 812 C CA . VAL A 1 101 ? -11.251 -5.663 7.992 1.00 92.12 101 VAL A CA 1
ATOM 813 C C . VAL A 1 101 ? -10.798 -5.294 6.581 1.00 92.12 101 VAL A C 1
ATOM 815 O O . VAL A 1 101 ? -10.755 -6.128 5.678 1.00 92.12 101 VAL A O 1
ATOM 818 N N . MET A 1 102 ? -10.350 -4.051 6.413 1.00 93.69 102 MET A N 1
ATOM 819 C CA . MET A 1 102 ? -9.570 -3.599 5.266 1.00 93.69 102 MET A CA 1
ATOM 820 C C . MET A 1 102 ? -8.078 -3.542 5.606 1.00 93.69 102 MET A C 1
ATOM 822 O O . MET A 1 102 ? -7.669 -2.863 6.546 1.00 93.69 102 MET A O 1
ATOM 826 N N . CYS A 1 103 ? -7.247 -4.178 4.784 1.00 93.38 103 CYS A N 1
ATOM 827 C CA . CYS A 1 103 ? -5.796 -4.007 4.834 1.00 93.38 103 CYS A CA 1
ATOM 828 C C . CYS A 1 103 ? -5.356 -2.960 3.805 1.00 93.38 103 CYS A C 1
ATOM 830 O O . CYS A 1 103 ? -5.618 -3.111 2.612 1.00 93.38 103 CYS A O 1
ATOM 832 N N . ILE A 1 104 ? -4.658 -1.920 4.255 1.00 94.81 104 ILE A N 1
ATOM 833 C CA . ILE A 1 104 ? -4.114 -0.852 3.415 1.00 94.81 104 ILE A CA 1
ATOM 834 C C . ILE A 1 104 ? -2.592 -0.954 3.468 1.00 94.81 104 ILE A C 1
ATOM 836 O O . ILE A 1 104 ? -1.996 -0.777 4.526 1.00 94.81 104 ILE A O 1
ATOM 840 N N . HIS A 1 105 ? -1.957 -1.230 2.330 1.00 94.88 105 HIS A N 1
ATOM 841 C CA . HIS A 1 105 ? -0.500 -1.225 2.216 1.00 94.88 105 HIS A CA 1
ATOM 842 C C . HIS A 1 105 ? -0.026 0.033 1.479 1.00 94.88 105 HIS A C 1
ATOM 844 O O . HIS A 1 105 ? -0.426 0.269 0.339 1.00 94.88 105 HIS A O 1
ATOM 850 N N . THR A 1 106 ? 0.833 0.830 2.111 1.00 92.00 106 THR A N 1
ATOM 851 C CA . THR A 1 106 ? 1.372 2.077 1.554 1.00 92.00 106 THR A CA 1
ATOM 852 C C . THR A 1 106 ? 2.881 1.970 1.370 1.00 92.00 106 THR A C 1
ATOM 854 O O . THR A 1 106 ? 3.592 1.670 2.327 1.00 92.00 106 THR A O 1
ATOM 857 N N . ARG A 1 107 ? 3.372 2.266 0.163 1.00 91.06 107 ARG A N 1
ATOM 858 C CA . ARG A 1 107 ? 4.802 2.374 -0.150 1.00 91.06 107 ARG A CA 1
ATOM 859 C C . ARG A 1 107 ? 5.135 3.827 -0.478 1.00 91.06 107 ARG A C 1
ATOM 861 O O . ARG A 1 107 ? 4.576 4.387 -1.420 1.00 91.06 107 ARG A O 1
ATOM 868 N N . GLN A 1 108 ? 5.982 4.445 0.330 1.00 92.62 108 GLN A N 1
ATOM 869 C CA . GLN A 1 108 ? 6.186 5.889 0.360 1.00 92.62 108 GLN A CA 1
ATOM 870 C C . GLN A 1 108 ? 7.666 6.267 0.268 1.00 92.62 108 GLN A C 1
ATOM 872 O O . GLN A 1 108 ? 7.998 7.130 -0.537 1.00 92.62 108 GLN A O 1
ATOM 877 N N . ASN A 1 109 ? 8.566 5.650 1.037 1.00 90.12 109 ASN A N 1
ATOM 878 C CA . ASN A 1 109 ? 9.914 6.191 1.251 1.00 90.12 109 ASN A CA 1
ATOM 879 C C . ASN A 1 109 ? 10.738 6.274 -0.038 1.00 90.12 109 ASN A C 1
ATOM 881 O O . ASN A 1 109 ? 11.182 7.353 -0.423 1.00 90.12 109 ASN A O 1
ATOM 885 N N . ASP A 1 110 ? 10.925 5.147 -0.720 1.00 84.12 110 ASP A N 1
ATOM 886 C CA . ASP A 1 110 ? 11.635 5.068 -2.002 1.00 84.12 110 ASP A CA 1
ATOM 887 C C . ASP A 1 110 ? 10.780 5.565 -3.178 1.00 84.12 110 ASP A C 1
ATOM 889 O O . ASP A 1 110 ? 11.307 5.955 -4.218 1.00 84.12 110 ASP A O 1
ATOM 893 N N . PHE A 1 111 ? 9.460 5.625 -3.004 1.00 85.75 111 PHE A N 1
ATOM 894 C CA . PHE A 1 111 ? 8.524 6.040 -4.048 1.00 85.75 111 PHE A CA 1
ATOM 895 C C . PHE A 1 111 ? 8.373 7.565 -4.141 1.00 85.75 111 PHE A C 1
ATOM 897 O O . PHE A 1 111 ? 8.112 8.092 -5.224 1.00 85.75 111 PHE A O 1
ATOM 904 N N . LYS A 1 112 ? 8.567 8.297 -3.038 1.00 86.88 112 LYS A N 1
ATOM 905 C CA . LYS A 1 112 ? 8.487 9.765 -2.987 1.00 86.88 112 LYS A CA 1
ATOM 906 C C . LYS A 1 112 ? 9.516 10.448 -3.901 1.00 86.88 112 LYS A C 1
ATOM 908 O O . LYS A 1 112 ? 9.092 11.261 -4.725 1.00 86.88 112 LYS A O 1
ATOM 913 N N . PRO A 1 113 ? 10.829 10.122 -3.848 1.00 83.19 113 PRO A N 1
ATOM 914 C CA . PRO A 1 113 ? 11.822 10.699 -4.761 1.00 83.19 113 PRO A CA 1
ATOM 915 C C . PRO A 1 113 ? 11.505 10.446 -6.239 1.00 83.19 113 PRO A C 1
ATOM 917 O O . PRO A 1 113 ? 11.776 11.295 -7.086 1.00 83.19 113 PRO A O 1
ATOM 920 N N . LEU A 1 114 ? 10.883 9.302 -6.536 1.00 79.06 114 LEU A N 1
ATOM 921 C CA . LEU A 1 114 ? 10.497 8.890 -7.886 1.00 79.06 114 LEU A CA 1
ATOM 922 C C . LEU A 1 114 ? 9.143 9.470 -8.329 1.00 79.06 114 LEU A C 1
ATOM 924 O O . LEU A 1 114 ? 8.762 9.323 -9.486 1.00 79.06 114 LEU A O 1
ATOM 928 N N . ARG A 1 115 ? 8.433 10.181 -7.438 1.00 82.12 115 ARG A N 1
ATOM 929 C CA . ARG A 1 115 ? 7.069 10.707 -7.645 1.00 82.12 115 ARG A CA 1
ATOM 930 C C . ARG A 1 115 ? 6.049 9.612 -7.973 1.00 82.12 115 ARG A C 1
ATOM 932 O O . ARG A 1 115 ? 5.124 9.822 -8.754 1.00 82.12 115 ARG A O 1
ATOM 939 N N . TRP A 1 116 ? 6.231 8.444 -7.370 1.00 81.12 116 TRP A N 1
ATOM 940 C CA . TRP A 1 116 ? 5.373 7.267 -7.532 1.00 81.12 116 TRP A CA 1
ATOM 941 C C . TRP A 1 116 ? 4.510 6.985 -6.300 1.00 81.12 116 TRP A C 1
ATOM 943 O O . TRP A 1 116 ? 3.645 6.114 -6.332 1.00 81.12 116 TRP A O 1
ATOM 953 N N . SER A 1 117 ? 4.747 7.705 -5.204 1.00 87.62 117 SER A N 1
ATOM 954 C CA . SER A 1 117 ? 4.000 7.549 -3.959 1.00 87.62 117 SER A CA 1
ATOM 955 C C . SER A 1 117 ? 2.537 7.947 -4.140 1.00 87.62 117 SER A C 1
ATOM 957 O O . SER A 1 117 ? 2.249 9.001 -4.711 1.00 87.62 117 SER A O 1
ATOM 959 N N . ALA A 1 118 ? 1.622 7.147 -3.590 1.00 87.88 118 ALA A N 1
ATOM 960 C CA . ALA A 1 118 ? 0.216 7.522 -3.497 1.00 87.88 118 ALA A CA 1
ATOM 961 C C . ALA A 1 118 ? 0.045 8.733 -2.567 1.00 87.88 118 ALA A C 1
ATOM 963 O O . ALA A 1 118 ? 0.709 8.827 -1.531 1.00 87.88 118 ALA A O 1
ATOM 964 N N . ASP A 1 119 ? -0.855 9.649 -2.920 1.00 93.19 119 ASP A N 1
ATOM 965 C CA . ASP A 1 119 ? -1.157 10.799 -2.078 1.00 93.19 119 ASP A CA 1
ATOM 966 C C . ASP A 1 119 ? -2.119 10.423 -0.937 1.00 93.19 119 ASP A C 1
ATOM 968 O O . ASP A 1 119 ? -2.887 9.456 -1.016 1.00 93.19 119 ASP A O 1
ATOM 972 N N . LEU A 1 120 ? -2.075 11.197 0.149 1.00 96.00 120 LEU A N 1
ATOM 973 C CA . LEU A 1 120 ? -2.857 10.922 1.353 1.00 96.00 120 LEU A CA 1
ATOM 974 C C . LEU A 1 120 ? -4.369 11.013 1.106 1.00 96.00 120 LEU A C 1
ATOM 976 O O . LEU A 1 120 ? -5.118 10.152 1.565 1.00 96.00 120 LEU A O 1
ATOM 980 N N . ASN A 1 121 ? -4.820 12.021 0.357 1.00 96.25 121 ASN A N 1
ATOM 981 C CA . ASN A 1 121 ? -6.243 12.269 0.131 1.00 96.25 121 ASN A CA 1
ATOM 982 C C . ASN A 1 121 ? -6.851 11.226 -0.810 1.00 96.25 121 ASN A C 1
ATOM 984 O O . ASN A 1 121 ? -7.941 10.721 -0.545 1.00 96.25 121 ASN A O 1
ATOM 988 N N . GLY A 1 122 ? -6.137 10.864 -1.875 1.00 95.81 122 GLY A N 1
ATOM 989 C CA . GLY A 1 122 ? -6.514 9.794 -2.790 1.00 95.81 122 GLY A CA 1
ATOM 990 C C . GLY A 1 122 ? -6.585 8.443 -2.083 1.00 95.81 122 GLY A C 1
ATOM 991 O O . GLY A 1 122 ? -7.549 7.694 -2.275 1.00 95.81 122 GLY A O 1
ATOM 992 N N . THR A 1 123 ? -5.623 8.162 -1.198 1.00 96.62 123 THR A N 1
ATOM 993 C CA . THR A 1 123 ? -5.624 6.947 -0.368 1.00 96.62 123 THR A CA 1
ATOM 994 C C . THR A 1 123 ? -6.813 6.933 0.594 1.00 96.62 123 THR A C 1
ATOM 996 O O . THR A 1 123 ? -7.531 5.933 0.657 1.00 96.62 123 THR A O 1
ATOM 999 N N . LEU A 1 124 ? -7.078 8.042 1.293 1.00 97.38 124 LEU A N 1
ATOM 1000 C CA . LEU A 1 124 ? -8.224 8.187 2.196 1.00 97.38 124 LEU A CA 1
ATOM 1001 C C . LEU A 1 124 ? -9.552 7.977 1.459 1.00 97.38 124 LEU A C 1
ATOM 1003 O O . LEU A 1 124 ? -10.350 7.131 1.858 1.00 97.38 124 LEU A O 1
ATOM 1007 N N . TYR A 1 125 ? -9.767 8.703 0.360 1.00 96.88 125 TYR A N 1
ATOM 1008 C CA . TYR A 1 125 ? -10.987 8.616 -0.442 1.00 96.88 125 TYR A CA 1
ATOM 1009 C C . TYR A 1 125 ? -11.239 7.189 -0.941 1.00 96.88 125 TYR A C 1
ATOM 1011 O O . TYR A 1 125 ? -12.348 6.666 -0.820 1.00 96.88 125 TYR A O 1
ATOM 1019 N N . THR A 1 126 ? -10.201 6.538 -1.473 1.00 96.50 126 THR A N 1
ATOM 1020 C CA . THR A 1 126 ? -10.308 5.168 -1.993 1.00 96.50 126 THR A CA 1
ATOM 1021 C C . THR A 1 126 ? -10.632 4.178 -0.877 1.00 96.50 126 THR A C 1
ATOM 1023 O O . THR A 1 126 ? -11.499 3.323 -1.055 1.00 96.50 126 THR A O 1
ATOM 1026 N N . SER A 1 127 ? -9.996 4.334 0.287 1.00 96.62 127 SER A N 1
ATOM 1027 C CA . SER A 1 127 ? -10.233 3.485 1.459 1.00 96.62 127 SER A CA 1
ATOM 1028 C C . SER A 1 127 ? -11.670 3.620 1.962 1.00 96.62 127 SER A C 1
ATOM 1030 O O . SER A 1 127 ? -12.360 2.618 2.107 1.00 96.62 127 SER A O 1
ATOM 1032 N N . MET A 1 128 ? -12.167 4.850 2.134 1.00 96.94 128 MET A N 1
ATOM 1033 C CA . MET A 1 128 ? -13.554 5.104 2.546 1.00 96.94 128 MET A CA 1
ATOM 1034 C C . MET A 1 128 ? -14.555 4.508 1.552 1.00 96.94 128 MET A C 1
ATOM 1036 O O . MET A 1 128 ? -15.511 3.842 1.940 1.00 96.94 128 MET A O 1
ATOM 1040 N N . LYS A 1 129 ? -14.317 4.704 0.251 1.00 96.94 129 LYS A N 1
ATOM 1041 C CA . LYS A 1 129 ? -15.191 4.178 -0.800 1.00 96.94 129 LYS A CA 1
ATOM 1042 C C . LYS A 1 129 ? -15.269 2.652 -0.761 1.00 96.94 129 LYS A C 1
ATOM 1044 O O . LYS A 1 129 ? -16.366 2.103 -0.816 1.00 96.94 129 LYS A O 1
ATOM 1049 N N . LEU A 1 130 ? -14.126 1.972 -0.676 1.00 96.00 130 LEU A N 1
ATOM 1050 C CA . LEU A 1 130 ? -14.084 0.511 -0.604 1.00 96.00 130 LEU A CA 1
ATOM 1051 C C . LEU A 1 130 ? -14.709 -0.006 0.698 1.00 96.00 130 LEU A C 1
ATOM 1053 O O . LEU A 1 130 ? -15.421 -1.006 0.667 1.00 96.00 130 LEU A O 1
ATOM 1057 N N . ALA A 1 131 ? -14.505 0.696 1.815 1.00 95.75 131 ALA A N 1
ATOM 1058 C CA . ALA A 1 131 ? -15.081 0.332 3.102 1.00 95.75 131 ALA A CA 1
ATOM 1059 C C . ALA A 1 131 ? -16.612 0.362 3.049 1.00 95.75 131 ALA A C 1
ATOM 1061 O O . ALA A 1 131 ? -17.256 -0.623 3.398 1.00 95.75 131 ALA A O 1
ATOM 1062 N N . SER A 1 132 ? -17.190 1.428 2.489 1.00 94.81 132 SER A N 1
ATOM 1063 C CA . SER A 1 132 ? -18.638 1.541 2.290 1.00 94.81 132 SER A CA 1
ATOM 1064 C C . SER A 1 132 ? -19.204 0.474 1.356 1.00 94.81 132 SER A C 1
ATOM 1066 O O . SER A 1 132 ? -20.259 -0.087 1.636 1.00 94.81 132 SER A O 1
ATOM 1068 N N . VAL A 1 133 ? -18.516 0.174 0.249 1.00 96.25 133 VAL A N 1
ATOM 1069 C CA . VAL A 1 133 ? -18.978 -0.825 -0.732 1.00 96.25 133 VAL A CA 1
ATOM 1070 C C . VAL A 1 133 ? -18.990 -2.235 -0.144 1.00 96.25 133 VAL A C 1
ATOM 1072 O O . VAL A 1 133 ? -19.873 -3.026 -0.470 1.00 96.25 133 VAL A O 1
ATOM 1075 N N . HIS A 1 134 ? -18.021 -2.553 0.713 1.00 94.38 134 HIS A N 1
ATOM 1076 C CA . HIS A 1 134 ? -17.827 -3.903 1.238 1.00 94.38 134 HIS A CA 1
ATOM 1077 C C . HIS A 1 134 ? -18.265 -4.075 2.700 1.00 94.38 134 HIS A C 1
ATOM 1079 O O . HIS A 1 134 ? -18.127 -5.170 3.238 1.00 94.38 134 HIS A O 1
ATOM 1085 N N . GLY A 1 135 ? -18.805 -3.030 3.336 1.00 93.56 135 GLY A N 1
ATOM 1086 C CA . GLY A 1 135 ? -19.218 -3.065 4.741 1.00 93.56 135 GLY A CA 1
ATOM 1087 C C . GLY A 1 135 ? -18.052 -3.299 5.708 1.00 93.56 135 GLY A C 1
ATOM 1088 O O . GLY A 1 135 ? -18.210 -4.020 6.689 1.00 93.56 135 GLY A O 1
ATOM 1089 N N . LEU A 1 136 ? -16.876 -2.739 5.409 1.00 94.31 136 LEU A N 1
ATOM 1090 C CA . LEU A 1 136 ? -15.667 -2.891 6.224 1.00 94.31 136 LEU A CA 1
ATOM 1091 C C . LEU A 1 136 ? -15.598 -1.758 7.249 1.00 94.31 136 LEU A C 1
ATOM 1093 O O . LEU A 1 136 ? -15.759 -0.597 6.888 1.00 94.31 136 LEU A O 1
ATOM 1097 N N . THR A 1 137 ? -15.330 -2.097 8.506 1.00 91.50 137 THR A N 1
ATOM 1098 C CA . THR A 1 137 ? -15.379 -1.167 9.651 1.00 91.50 137 THR A CA 1
ATOM 1099 C C . THR A 1 137 ? -14.031 -1.049 10.367 1.00 91.50 137 THR A C 1
ATOM 1101 O O . THR A 1 137 ? -13.799 -0.119 11.141 1.00 91.50 137 THR A O 1
ATOM 1104 N N . LYS A 1 138 ? -13.110 -1.986 10.114 1.00 91.62 138 LYS A N 1
ATOM 1105 C CA . LYS A 1 138 ? -11.780 -2.043 10.730 1.00 91.62 138 LYS A CA 1
ATOM 1106 C C . LYS A 1 138 ? -10.696 -1.860 9.678 1.00 91.62 138 LYS A C 1
ATOM 1108 O O . LYS A 1 138 ? -10.842 -2.294 8.539 1.00 91.62 138 LYS A O 1
ATOM 1113 N N . PHE A 1 139 ? -9.574 -1.269 10.080 1.00 93.12 139 PHE A N 1
ATOM 1114 C CA . PHE A 1 139 ? -8.457 -0.982 9.181 1.00 93.12 139 PHE A CA 1
ATOM 1115 C C . PHE A 1 139 ? -7.139 -1.445 9.787 1.00 93.12 139 PHE A C 1
ATOM 1117 O O . PHE A 1 139 ? -6.824 -1.101 10.927 1.00 93.12 139 PHE A O 1
ATOM 1124 N N . TYR A 1 140 ? -6.333 -2.145 8.992 1.00 92.50 140 TYR A N 1
ATOM 1125 C CA . TYR A 1 140 ? -4.918 -2.352 9.271 1.00 92.50 140 TYR A CA 1
ATOM 1126 C C . TYR A 1 140 ? -4.081 -1.657 8.212 1.00 92.50 140 TYR A C 1
ATOM 1128 O O . TYR A 1 140 ? -4.211 -1.935 7.021 1.00 92.50 140 TYR A O 1
ATOM 1136 N N . ILE A 1 141 ? -3.228 -0.738 8.656 1.00 94.94 141 ILE A N 1
ATOM 1137 C CA . ILE A 1 141 ? -2.376 0.060 7.781 1.00 94.94 141 ILE A CA 1
ATOM 1138 C C . ILE A 1 141 ? -0.944 -0.436 7.947 1.00 94.94 141 ILE A C 1
ATOM 1140 O O . ILE A 1 141 ? -0.398 -0.426 9.049 1.00 94.94 141 ILE A O 1
ATOM 1144 N N . PHE A 1 142 ? -0.351 -0.866 6.841 1.00 93.44 142 PHE A N 1
ATOM 1145 C CA . PHE A 1 142 ? 1.018 -1.352 6.765 1.00 93.44 142 PHE A CA 1
ATOM 1146 C C . PHE A 1 142 ? 1.788 -0.504 5.764 1.00 93.44 142 PHE A C 1
ATOM 1148 O O . PHE A 1 142 ? 1.261 -0.134 4.718 1.00 93.44 142 PHE A O 1
ATOM 1155 N N . GLY A 1 143 ? 3.049 -0.223 6.045 1.00 93.81 143 GLY A N 1
ATOM 1156 C CA . GLY A 1 143 ? 3.840 0.603 5.154 1.00 93.81 143 GLY A CA 1
ATOM 1157 C C . GLY A 1 143 ? 5.190 0.968 5.726 1.00 93.81 143 GLY A C 1
ATOM 1158 O O . GLY A 1 143 ? 5.550 0.594 6.842 1.00 93.81 143 GLY A O 1
ATOM 1159 N N . ASP A 1 144 ? 5.943 1.699 4.924 1.00 94.25 144 ASP A N 1
ATOM 1160 C CA . ASP A 1 144 ? 7.314 2.105 5.206 1.00 94.25 144 ASP A CA 1
ATOM 1161 C C . ASP A 1 144 ? 7.427 3.539 5.757 1.00 94.25 144 ASP A C 1
ATOM 1163 O O . ASP A 1 144 ? 8.455 3.878 6.342 1.00 94.25 144 ASP A O 1
ATOM 1167 N N . ASP A 1 145 ? 6.376 4.357 5.660 1.00 95.94 145 ASP A N 1
ATOM 1168 C CA . ASP A 1 145 ? 6.333 5.729 6.184 1.00 95.94 145 ASP A CA 1
ATOM 1169 C C . ASP A 1 145 ? 5.367 5.863 7.369 1.00 95.94 145 ASP A C 1
ATOM 1171 O O . ASP A 1 145 ? 4.141 5.874 7.223 1.00 95.94 145 ASP A O 1
ATOM 1175 N N . LYS A 1 146 ? 5.938 5.987 8.571 1.00 96.06 146 LYS A N 1
ATOM 1176 C CA . LYS A 1 146 ? 5.179 6.076 9.825 1.00 96.06 146 LYS A CA 1
ATOM 1177 C C . LYS A 1 146 ? 4.311 7.327 9.913 1.00 96.06 146 LYS A C 1
ATOM 1179 O O . LYS A 1 146 ? 3.212 7.242 10.454 1.00 96.06 146 LYS A O 1
ATOM 1184 N N . GLU A 1 147 ? 4.790 8.461 9.412 1.00 96.38 147 GLU A N 1
ATOM 1185 C CA . GLU A 1 147 ? 4.054 9.721 9.491 1.00 96.38 147 GLU A CA 1
ATOM 1186 C C . GLU A 1 147 ? 2.815 9.656 8.597 1.00 96.38 147 GLU A C 1
ATOM 1188 O O . GLU A 1 147 ? 1.705 9.946 9.048 1.00 96.38 147 GLU A O 1
ATOM 1193 N N . PHE A 1 148 ? 2.982 9.172 7.364 1.00 96.69 148 PHE A N 1
ATOM 1194 C CA . PHE A 1 148 ? 1.870 8.967 6.440 1.00 96.69 148 PHE A CA 1
ATOM 1195 C C . PHE A 1 148 ? 0.811 8.027 7.031 1.00 96.69 148 PHE A C 1
ATOM 1197 O O . PHE A 1 148 ? -0.380 8.341 7.018 1.00 96.69 148 PHE A O 1
ATOM 1204 N N . MET A 1 149 ? 1.235 6.890 7.595 1.00 97.44 149 MET A N 1
ATOM 1205 C CA . MET A 1 149 ? 0.319 5.924 8.208 1.00 97.44 149 MET A CA 1
ATOM 1206 C C . MET A 1 149 ? -0.457 6.523 9.389 1.00 97.44 149 MET A C 1
ATOM 1208 O O . MET A 1 149 ? -1.661 6.297 9.506 1.00 97.44 149 MET A O 1
ATOM 1212 N N . GLN A 1 150 ? 0.203 7.306 10.248 1.00 97.69 150 GLN A N 1
ATOM 1213 C CA . GLN A 1 150 ? -0.441 7.968 11.387 1.00 97.69 150 GLN A CA 1
ATOM 1214 C C . GLN A 1 150 ? -1.468 9.012 10.941 1.00 97.69 150 GLN A C 1
ATOM 1216 O O . GLN A 1 150 ? -2.574 9.049 11.484 1.00 97.69 150 GLN A O 1
ATOM 1221 N N . GLN A 1 151 ? -1.136 9.825 9.936 1.00 98.00 151 GLN A N 1
ATOM 1222 C CA . GLN A 1 151 ? -2.065 10.807 9.376 1.00 98.00 151 GLN A CA 1
ATOM 1223 C C . GLN A 1 151 ? -3.281 10.120 8.742 1.00 98.00 151 GLN A C 1
ATOM 1225 O O . GLN A 1 151 ? -4.418 10.509 9.014 1.00 98.00 151 GLN A O 1
ATOM 1230 N N . LEU A 1 152 ? -3.062 9.058 7.957 1.00 98.06 152 LEU A N 1
ATOM 1231 C CA . LEU A 1 152 ? -4.143 8.283 7.347 1.00 98.06 152 LEU A CA 1
ATOM 1232 C C . LEU A 1 152 ? -5.060 7.663 8.409 1.00 98.06 152 LEU A C 1
ATOM 1234 O O . LEU A 1 152 ? -6.280 7.779 8.304 1.00 98.06 152 LEU A O 1
ATOM 1238 N N . ALA A 1 153 ? -4.484 7.062 9.454 1.00 97.38 153 ALA A N 1
ATOM 1239 C CA . ALA A 1 153 ? -5.240 6.489 10.563 1.00 97.38 153 ALA A CA 1
ATOM 1240 C C . ALA A 1 153 ? -6.102 7.545 11.272 1.00 97.38 153 ALA A C 1
ATOM 1242 O O . ALA A 1 153 ? -7.292 7.326 11.497 1.00 97.38 153 ALA A O 1
ATOM 1243 N N . ALA A 1 154 ? -5.525 8.709 11.589 1.00 97.81 154 ALA A N 1
ATOM 1244 C CA . ALA A 1 154 ? -6.241 9.795 12.252 1.00 97.81 154 ALA A CA 1
ATOM 1245 C C . ALA A 1 154 ? -7.425 10.301 11.412 1.00 97.81 154 ALA A C 1
ATOM 1247 O O . ALA A 1 154 ? -8.516 10.515 11.946 1.00 97.81 154 ALA A O 1
ATOM 1248 N N . LEU A 1 155 ? -7.232 10.443 10.097 1.00 97.81 155 LEU A N 1
ATOM 1249 C CA . LEU A 1 155 ? -8.284 10.863 9.173 1.00 97.81 155 LEU A CA 1
ATOM 1250 C C . LEU A 1 155 ? -9.395 9.816 9.060 1.00 97.81 155 LEU A C 1
ATOM 1252 O O . LEU A 1 155 ? -10.563 10.179 9.172 1.00 97.81 155 LEU A O 1
ATOM 1256 N N . LEU A 1 156 ? -9.058 8.532 8.907 1.00 96.75 156 LEU A N 1
ATOM 1257 C CA . 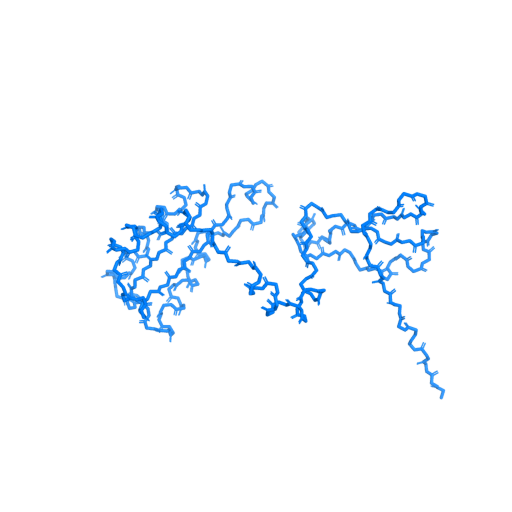LEU A 1 156 ? -10.048 7.450 8.867 1.00 96.75 156 LEU A CA 1
ATOM 1258 C C . LEU A 1 156 ? -10.889 7.411 10.148 1.00 96.75 156 LEU A C 1
ATOM 1260 O O . LEU A 1 156 ? -12.113 7.347 10.071 1.00 96.75 156 LEU A O 1
ATOM 1264 N N . VAL A 1 157 ? -10.261 7.542 11.322 1.00 95.62 157 VAL A N 1
ATOM 1265 C CA . VAL A 1 157 ? -10.975 7.594 12.609 1.00 95.62 157 VAL A CA 1
ATOM 1266 C C . VAL A 1 157 ? -11.901 8.806 12.689 1.00 95.62 157 VAL A C 1
ATOM 1268 O O . VAL A 1 157 ? -13.044 8.677 13.126 1.00 95.62 157 VAL A O 1
ATOM 1271 N N . ALA A 1 158 ? -11.437 9.990 12.284 1.00 96.00 158 ALA A N 1
ATOM 1272 C CA . ALA A 1 158 ? -12.261 11.197 12.301 1.00 96.00 158 ALA A CA 1
ATOM 1273 C C . ALA A 1 158 ? -13.475 11.072 11.365 1.00 96.00 158 ALA A C 1
ATOM 1275 O O . ALA A 1 158 ? -14.585 11.448 11.735 1.00 96.00 158 ALA A O 1
ATOM 1276 N N . LYS A 1 159 ? -13.267 10.500 10.177 1.00 95.12 159 LYS A N 1
ATOM 1277 C CA . LYS A 1 159 ? -14.288 10.310 9.145 1.00 95.12 159 LYS A CA 1
ATOM 1278 C C . LYS A 1 159 ? -15.320 9.242 9.519 1.00 95.12 159 LYS A C 1
ATOM 1280 O O . LYS A 1 159 ? -16.512 9.474 9.334 1.00 95.12 159 LYS A O 1
ATOM 1285 N N . ASN A 1 160 ? -14.886 8.140 10.131 1.00 92.38 160 ASN A N 1
ATOM 1286 C CA . ASN A 1 160 ? -15.782 7.131 10.698 1.00 92.38 160 ASN A CA 1
ATOM 1287 C C . ASN A 1 160 ? -16.642 7.731 11.825 1.00 92.38 160 ASN A C 1
ATOM 1289 O O . ASN A 1 160 ? -17.863 7.612 11.806 1.00 92.38 160 ASN A O 1
ATOM 1293 N N . LYS A 1 161 ? -16.036 8.492 12.751 1.00 92.62 161 LYS A N 1
ATOM 1294 C CA . LYS A 1 161 ? -16.772 9.190 13.825 1.00 92.62 161 LYS A CA 1
ATOM 1295 C C . LYS A 1 161 ? -17.788 10.210 13.310 1.00 92.62 161 LYS A C 1
ATOM 1297 O O . LYS A 1 161 ? -18.786 10.458 13.980 1.00 92.62 161 LYS A O 1
ATOM 1302 N N . ALA A 1 162 ? -17.532 10.808 12.149 1.00 93.94 162 ALA A N 1
ATOM 1303 C CA . ALA A 1 162 ? -18.459 11.716 11.480 1.00 93.94 162 ALA A CA 1
ATOM 1304 C C . ALA A 1 162 ? -19.592 10.988 10.724 1.00 93.94 162 ALA A C 1
ATOM 1306 O O . ALA A 1 162 ? -20.475 11.650 10.184 1.00 93.94 162 ALA A O 1
ATOM 1307 N N . GLY A 1 163 ? -19.582 9.650 10.678 1.00 90.69 163 GLY A N 1
ATOM 1308 C CA . GLY A 1 163 ? -20.568 8.846 9.956 1.00 90.69 163 GLY A CA 1
ATOM 1309 C C . GLY A 1 163 ? -20.425 8.912 8.434 1.00 90.69 163 GLY A C 1
ATOM 1310 O O . GLY A 1 163 ? -21.386 8.637 7.721 1.00 90.69 163 GLY A O 1
ATOM 1311 N N . GLU A 1 164 ? -19.254 9.302 7.917 1.00 90.31 164 GLU A N 1
ATOM 1312 C CA . GLU A 1 164 ? -19.030 9.425 6.468 1.00 90.31 164 GLU A CA 1
ATOM 1313 C C . GLU A 1 164 ? -18.840 8.065 5.772 1.00 90.31 164 GLU A C 1
ATOM 1315 O O . GLU A 1 164 ? -18.946 7.977 4.548 1.00 90.31 164 GLU A O 1
ATOM 1320 N N . PHE A 1 165 ? -18.558 7.008 6.535 1.00 90.38 165 PHE A N 1
ATOM 1321 C CA . PHE A 1 165 ? -18.497 5.617 6.087 1.00 90.38 165 PHE A CA 1
ATOM 1322 C C . PHE A 1 165 ? -18.702 4.670 7.297 1.00 90.38 165 PHE A C 1
ATOM 1324 O O . PHE A 1 165 ? -18.658 5.165 8.429 1.00 90.38 165 PHE A O 1
ATOM 1331 N N . PRO A 1 166 ? -18.969 3.363 7.072 1.00 71.62 166 PRO A N 1
ATOM 1332 C CA . PRO A 1 166 ? -19.192 2.371 8.132 1.00 71.62 166 PRO A CA 1
ATOM 1333 C C . PRO A 1 166 ? -18.082 2.290 9.181 1.00 71.62 166 PRO A C 1
ATOM 1335 O O . PRO A 1 166 ? -16.904 2.527 8.829 1.00 71.62 166 PRO A O 1
#

Radius of gyration: 22.32 Å; chains: 1; bounding box: 49×39×70 Å

Sequence (166 aa):
MAESIAEVIVVYGLKVDGANWTLVPLAMNKLGQRTCWMYEDPIKYIHHPAQYLQMDTDCGQNRRFFEEYLPEIRQMLSFSPKVHDDAAPILTQLGSDFKDVMCIHTRQNDFKPLRWSADLNGTLYTSMKLASVHGLTKFYIFGDDKEFMQQLAALLVAKNKAGEFP

Foldseek 3Di:
DDDPPPPPPQDADDDDPPFFEDEFEADADPVRAGDPPHTPDCVVCPVPPGPHYYYPPPPDDPVVVCVVVVVVVVVVDDDDVVVVVVCVVVCVVVDDDCQQEDEAEFEDDVCVVSVNGDDLVNSLVVVQVVSQVRVHDHYDYHYDDPVSSVVSVVSNVVCVVVVVHD

Secondary structure (DSSP, 8-state):
-----------B----TTS-EEEEPEEE-TTS-EEEEEEPPGGGGTT-S-SEEEE--SS---HHHHHTTHHHHHHH-PPPHHHHHHHHHHHHHH-S--TTEEEEEE--TTTTTTT-SPPHHHHHHHHHHHHHHHT--EEEEEES-HHHHHHHHHHHHHHHHTTS--

pLDDT: mean 80.54, std 17.35, range [27.34, 98.06]